Protein AF-A0A3A0EPU1-F1 (afdb_monomer)

Structure (mmCIF, N/CA/C/O backbone):
data_AF-A0A3A0EPU1-F1
#
_entry.id   AF-A0A3A0EPU1-F1
#
loop_
_atom_site.group_PDB
_atom_site.id
_atom_site.type_symbol
_atom_site.label_atom_id
_atom_site.label_alt_id
_atom_site.label_comp_id
_atom_site.label_asym_id
_atom_site.label_entity_id
_atom_site.label_seq_id
_atom_site.pdbx_PDB_ins_code
_atom_site.Cartn_x
_atom_site.Cartn_y
_atom_site.Cartn_z
_atom_site.occupancy
_atom_site.B_iso_or_equiv
_atom_site.auth_seq_id
_atom_site.auth_comp_id
_atom_site.auth_asym_id
_atom_site.auth_atom_id
_atom_site.pdbx_PDB_model_num
ATOM 1 N N . MET A 1 1 ? -8.632 3.066 -5.609 1.00 72.06 1 MET A N 1
ATOM 2 C CA . MET A 1 1 ? -9.255 3.398 -4.311 1.00 72.06 1 MET A CA 1
ATOM 3 C C . MET A 1 1 ? -8.766 4.773 -3.902 1.00 72.06 1 MET A C 1
ATOM 5 O O . MET A 1 1 ? -7.562 4.998 -3.971 1.00 72.06 1 MET A O 1
ATOM 9 N N . SER A 1 2 ? -9.675 5.681 -3.553 1.00 84.38 2 SER A N 1
ATOM 10 C CA . SER A 1 2 ? -9.317 7.021 -3.068 1.00 84.38 2 SER A CA 1
ATOM 11 C C . SER A 1 2 ? -8.938 6.989 -1.585 1.00 84.38 2 SER A C 1
ATOM 13 O O . SER A 1 2 ? -9.331 6.074 -0.860 1.00 84.38 2 SER A O 1
ATOM 15 N N . ASP A 1 3 ? -8.229 8.010 -1.107 1.00 84.19 3 ASP A N 1
ATOM 16 C CA . ASP A 1 3 ? -7.842 8.123 0.307 1.00 84.19 3 ASP A CA 1
ATOM 17 C C . ASP A 1 3 ? -9.059 8.207 1.243 1.00 84.19 3 ASP A C 1
ATOM 19 O O . ASP A 1 3 ? -9.047 7.662 2.346 1.00 84.19 3 ASP A O 1
ATOM 23 N N . ARG A 1 4 ? -10.152 8.829 0.779 1.00 87.00 4 ARG A N 1
ATOM 24 C CA . ARG A 1 4 ? -11.432 8.888 1.502 1.00 87.00 4 ARG A CA 1
ATOM 25 C C . ARG A 1 4 ? -12.063 7.504 1.649 1.00 87.00 4 ARG A C 1
ATOM 27 O O . ARG A 1 4 ? -12.561 7.160 2.718 1.00 87.00 4 ARG A O 1
ATOM 34 N N . GLU A 1 5 ? -12.043 6.710 0.582 1.00 84.56 5 GLU A N 1
ATOM 35 C CA . GLU A 1 5 ? -12.561 5.341 0.597 1.00 84.56 5 GLU A CA 1
ATOM 36 C C . GLU A 1 5 ? -11.692 4.427 1.475 1.00 84.56 5 GLU A C 1
ATOM 38 O O . GLU A 1 5 ? -12.222 3.636 2.252 1.00 84.56 5 GLU A O 1
ATOM 43 N N . LEU A 1 6 ? -10.368 4.587 1.415 1.00 81.62 6 LEU A N 1
ATOM 44 C CA . LEU A 1 6 ? -9.418 3.860 2.252 1.00 81.62 6 LEU A CA 1
ATOM 45 C C . LEU A 1 6 ? -9.625 4.158 3.741 1.00 81.62 6 LEU A C 1
ATOM 47 O O . LEU A 1 6 ? -9.778 3.222 4.523 1.00 81.62 6 LEU A O 1
ATOM 51 N N . ARG A 1 7 ? -9.729 5.437 4.128 1.00 86.88 7 ARG A N 1
ATOM 52 C CA . ARG A 1 7 ? -10.090 5.829 5.501 1.00 86.88 7 ARG A CA 1
ATOM 53 C C . ARG A 1 7 ? -11.407 5.203 5.947 1.00 86.88 7 ARG A C 1
ATOM 55 O O . ARG A 1 7 ? -11.462 4.615 7.022 1.00 86.88 7 ARG A O 1
ATOM 62 N N . ARG A 1 8 ? -12.450 5.274 5.110 1.00 87.06 8 ARG A N 1
ATOM 63 C CA . ARG A 1 8 ? -13.760 4.680 5.418 1.00 87.06 8 ARG A CA 1
ATOM 64 C C . ARG A 1 8 ? -13.655 3.176 5.669 1.00 87.06 8 ARG A C 1
ATOM 66 O O . ARG A 1 8 ? -14.294 2.683 6.588 1.00 87.06 8 ARG A O 1
ATOM 73 N N . ARG A 1 9 ? -12.853 2.454 4.883 1.00 78.38 9 ARG A N 1
ATOM 74 C CA . ARG A 1 9 ? -12.615 1.017 5.094 1.00 78.38 9 ARG A CA 1
ATOM 75 C C . ARG A 1 9 ? -11.821 0.747 6.366 1.00 78.38 9 ARG A C 1
ATOM 77 O O . ARG A 1 9 ? -12.157 -0.185 7.080 1.0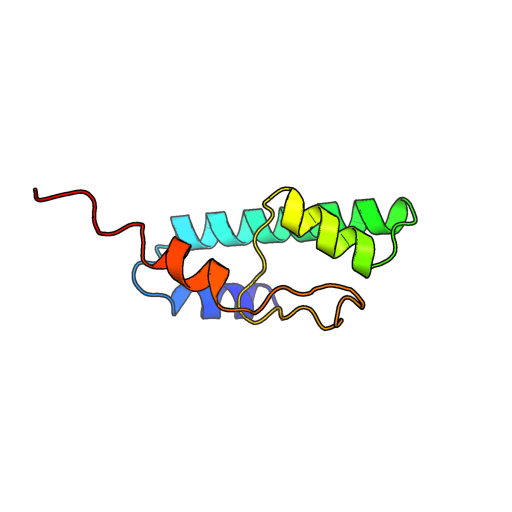0 78.38 9 ARG A O 1
ATOM 84 N N . LEU A 1 10 ? -10.801 1.550 6.672 1.00 78.62 10 LEU A N 1
ATOM 85 C CA . LEU A 1 10 ? -10.040 1.411 7.918 1.00 78.62 10 LEU A CA 1
ATOM 86 C C . LEU A 1 10 ? -10.943 1.613 9.142 1.00 78.62 10 LEU A C 1
ATOM 88 O O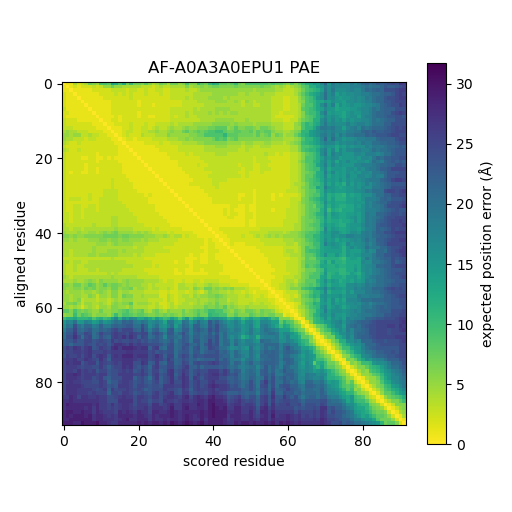 . LEU A 1 10 ? -10.888 0.816 10.068 1.00 78.62 10 LEU A O 1
ATOM 92 N N . ALA A 1 11 ? -11.844 2.594 9.106 1.00 84.00 11 ALA A N 1
ATOM 93 C CA . ALA A 1 11 ? -12.807 2.840 10.179 1.00 84.00 11 ALA A CA 1
ATOM 94 C C . ALA A 1 11 ? -13.802 1.683 10.415 1.00 84.00 11 ALA A C 1
ATOM 96 O O . ALA A 1 11 ? -14.427 1.626 11.467 1.00 84.00 11 ALA A O 1
ATOM 97 N N . GLN A 1 12 ? -13.955 0.752 9.465 1.00 81.00 12 GLN A N 1
ATOM 98 C CA . GLN A 1 12 ? -14.810 -0.431 9.630 1.00 81.00 12 GLN A CA 1
ATOM 99 C C . GLN A 1 12 ? -14.133 -1.557 10.426 1.00 81.00 12 GLN A C 1
ATOM 101 O O . GLN A 1 12 ? -14.809 -2.511 10.809 1.00 81.00 12 GLN A O 1
ATOM 106 N N . TYR A 1 13 ? -12.820 -1.484 10.671 1.00 76.19 13 TYR A N 1
ATOM 107 C CA . TYR A 1 13 ? -12.121 -2.505 11.450 1.00 76.19 13 TYR A CA 1
ATOM 108 C C . TYR A 1 13 ? -12.370 -2.321 12.955 1.00 76.19 13 TYR A C 1
ATOM 110 O O . TYR A 1 13 ? -12.264 -1.200 13.462 1.00 76.19 13 TYR A O 1
ATOM 118 N N . PRO A 1 14 ? -12.633 -3.410 13.702 1.00 77.94 14 PRO A N 1
ATOM 119 C CA . PRO A 1 14 ? -12.793 -3.341 15.150 1.00 77.94 14 PRO A CA 1
ATOM 120 C C . PRO A 1 14 ? -11.564 -2.718 15.827 1.00 77.94 14 PRO A C 1
ATOM 122 O O . PRO A 1 14 ? -10.429 -3.095 15.539 1.00 77.94 14 PRO A O 1
ATOM 125 N N . GLY A 1 15 ? -11.779 -1.767 16.740 1.00 78.81 15 GLY A N 1
ATOM 126 C CA . GLY A 1 15 ? -10.703 -1.159 17.536 1.00 78.81 15 GLY A CA 1
ATOM 127 C C . GLY A 1 15 ? -9.801 -0.167 16.787 1.00 78.81 15 GLY A C 1
ATOM 128 O O . GLY A 1 15 ? -8.728 0.189 17.299 1.00 78.81 15 GLY A O 1
ATOM 129 N N . MET A 1 16 ? -10.211 0.280 15.596 1.00 79.38 16 MET A N 1
ATOM 130 C CA . MET A 1 16 ? -9.566 1.386 14.892 1.00 79.38 16 MET A CA 1
ATOM 131 C C . MET A 1 16 ? -9.948 2.730 15.510 1.00 79.38 16 MET A C 1
ATOM 133 O O . MET A 1 16 ? -11.112 3.115 15.535 1.00 79.38 16 MET A O 1
ATOM 137 N N . THR A 1 17 ? -8.937 3.449 15.990 1.00 89.50 17 THR A N 1
ATOM 138 C CA . THR A 1 17 ? -9.043 4.845 16.426 1.00 89.50 17 THR A CA 1
ATOM 139 C C . THR A 1 17 ? -8.579 5.770 15.303 1.00 89.50 17 THR A C 1
ATOM 141 O O . THR A 1 17 ? -7.847 5.340 14.410 1.00 89.50 17 THR A O 1
ATOM 144 N N . GLU A 1 18 ? -8.933 7.054 15.364 1.00 91.00 18 GLU A N 1
ATOM 145 C CA . GLU A 1 18 ? -8.433 8.062 14.414 1.00 91.00 18 GLU A CA 1
ATOM 146 C C . GLU A 1 18 ? -6.899 8.085 14.339 1.00 91.00 18 GLU A C 1
ATOM 148 O O . GLU A 1 18 ? -6.322 8.160 13.255 1.00 91.00 18 GLU A O 1
ATOM 153 N N . GLU A 1 19 ? -6.211 7.926 15.471 1.00 85.75 19 GLU A N 1
ATOM 154 C CA . GLU A 1 19 ? -4.747 7.838 15.510 1.00 85.75 19 GLU A CA 1
ATOM 155 C C . GLU A 1 19 ? -4.211 6.634 14.727 1.00 85.75 19 GLU A C 1
ATOM 157 O O . GLU A 1 19 ? -3.288 6.780 13.921 1.00 85.75 19 GLU A O 1
ATOM 162 N N . LYS A 1 20 ? -4.816 5.451 14.908 1.00 76.75 20 LYS A N 1
ATOM 163 C CA . LYS A 1 20 ? -4.437 4.230 14.180 1.00 76.75 20 LYS A CA 1
ATOM 164 C C . LYS A 1 20 ? -4.749 4.340 12.689 1.00 76.75 20 LYS A C 1
ATOM 166 O O . LYS A 1 20 ? -3.946 3.905 11.865 1.00 76.75 20 LYS A O 1
ATOM 171 N N . ILE A 1 21 ? -5.874 4.958 12.332 1.00 80.81 21 ILE A N 1
ATOM 172 C CA . ILE A 1 21 ? -6.248 5.226 10.939 1.00 80.81 21 ILE A CA 1
ATOM 173 C C . ILE A 1 21 ? -5.225 6.169 10.301 1.00 80.81 21 ILE A C 1
ATOM 175 O O . ILE A 1 21 ? -4.716 5.879 9.222 1.00 80.81 21 ILE A O 1
ATOM 179 N N . ASN A 1 22 ? -4.867 7.263 10.973 1.00 87.38 22 ASN A N 1
ATOM 180 C CA . ASN A 1 22 ? -3.873 8.216 10.482 1.00 87.38 22 ASN A CA 1
ATOM 181 C C . ASN A 1 22 ? -2.487 7.575 10.339 1.00 87.38 22 ASN A C 1
ATOM 183 O O . ASN A 1 22 ? -1.803 7.809 9.342 1.00 87.38 22 ASN A O 1
ATOM 187 N N . ALA A 1 23 ? -2.084 6.726 11.288 1.00 79.25 23 ALA A N 1
ATOM 188 C CA . ALA A 1 23 ? -0.847 5.958 11.190 1.00 79.25 23 ALA A CA 1
ATOM 189 C C . ALA A 1 23 ? -0.855 5.001 9.985 1.00 79.25 23 ALA A C 1
ATOM 191 O O . ALA A 1 23 ? 0.107 4.980 9.219 1.00 79.25 23 ALA A O 1
ATOM 192 N N . ALA A 1 24 ? -1.953 4.272 9.768 1.00 78.50 24 ALA A N 1
ATOM 193 C CA . ALA A 1 24 ? -2.105 3.388 8.615 1.00 78.50 24 ALA A CA 1
ATOM 194 C C . ALA A 1 24 ? -2.074 4.162 7.286 1.00 78.50 24 ALA A C 1
ATOM 196 O O . ALA A 1 24 ? -1.393 3.747 6.352 1.00 78.50 24 ALA A O 1
ATOM 197 N N . MET A 1 25 ? -2.749 5.313 7.213 1.00 84.81 25 MET A N 1
ATOM 198 C CA . MET A 1 25 ? -2.724 6.190 6.038 1.00 84.81 25 MET A CA 1
ATOM 199 C C . MET A 1 25 ? -1.299 6.640 5.697 1.00 84.81 25 MET A C 1
ATOM 201 O O . MET A 1 25 ? -0.879 6.464 4.556 1.00 84.81 25 MET A O 1
ATOM 205 N N . ARG A 1 26 ? -0.525 7.109 6.689 1.00 85.00 26 ARG A N 1
ATOM 206 C CA . ARG A 1 26 ? 0.889 7.481 6.491 1.00 85.00 26 ARG A CA 1
ATOM 207 C C . ARG A 1 26 ? 1.723 6.313 5.969 1.00 85.00 26 ARG A C 1
ATOM 209 O O . ARG A 1 26 ? 2.449 6.470 4.994 1.00 85.00 26 ARG A O 1
ATOM 216 N N . ALA A 1 27 ? 1.563 5.123 6.547 1.00 80.00 27 ALA A N 1
ATOM 217 C CA . ALA A 1 27 ? 2.277 3.932 6.087 1.00 80.00 27 ALA A CA 1
ATOM 218 C C . ALA A 1 27 ? 1.934 3.565 4.628 1.00 80.00 27 ALA A C 1
ATOM 220 O O . ALA A 1 27 ? 2.787 3.093 3.872 1.00 80.00 27 ALA A O 1
ATOM 221 N N . TYR A 1 28 ? 0.691 3.800 4.197 1.00 83.94 28 TYR A N 1
ATOM 222 C CA . TYR A 1 28 ? 0.283 3.591 2.809 1.00 83.94 28 TYR A CA 1
ATOM 223 C C . TYR A 1 28 ? 0.818 4.664 1.859 1.00 83.94 28 TYR A C 1
ATOM 225 O O . TYR A 1 28 ? 1.173 4.336 0.724 1.00 83.94 28 TYR A O 1
ATOM 233 N N . ASP A 1 29 ? 0.927 5.913 2.305 1.00 86.31 29 ASP A N 1
ATOM 234 C CA . ASP A 1 29 ? 1.580 6.986 1.550 1.00 86.31 29 ASP A CA 1
ATOM 235 C C . ASP A 1 29 ? 3.062 6.690 1.338 1.00 86.31 29 ASP A C 1
ATOM 237 O O . ASP A 1 29 ? 3.555 6.748 0.209 1.00 86.31 29 ASP A O 1
ATOM 241 N N . GLU A 1 30 ? 3.751 6.256 2.390 1.00 86.25 30 GLU A N 1
ATOM 242 C CA . GLU A 1 30 ? 5.144 5.827 2.313 1.00 86.25 30 GLU A CA 1
ATOM 243 C C . GLU A 1 30 ? 5.313 4.642 1.360 1.00 86.25 30 GLU A C 1
ATOM 245 O O . GLU A 1 30 ? 6.182 4.672 0.485 1.00 86.25 30 GLU A O 1
ATOM 250 N N . ARG A 1 31 ? 4.441 3.626 1.440 1.00 88.31 31 ARG A N 1
ATOM 251 C CA . ARG A 1 31 ? 4.464 2.503 0.492 1.00 88.31 31 ARG A CA 1
ATOM 252 C C . ARG A 1 31 ? 4.302 2.983 -0.951 1.00 88.31 31 ARG A C 1
ATOM 254 O O . ARG A 1 31 ? 5.018 2.501 -1.831 1.00 88.31 31 ARG A O 1
ATOM 261 N N . ARG A 1 32 ? 3.369 3.909 -1.212 1.00 88.69 32 ARG A N 1
ATOM 262 C CA . ARG A 1 32 ? 3.152 4.497 -2.546 1.00 88.69 32 ARG A CA 1
ATOM 263 C C . ARG A 1 32 ? 4.404 5.224 -3.034 1.00 88.69 32 ARG A C 1
ATOM 265 O O . ARG A 1 32 ? 4.839 4.970 -4.156 1.00 88.69 32 ARG A O 1
ATOM 272 N N . ALA A 1 33 ? 5.010 6.057 -2.191 1.00 91.88 33 ALA A N 1
ATOM 273 C CA . ALA A 1 33 ? 6.225 6.795 -2.521 1.00 91.88 33 ALA A CA 1
ATOM 274 C C . ALA A 1 33 ? 7.398 5.853 -2.842 1.00 91.88 33 ALA A C 1
ATOM 276 O O . ALA A 1 33 ? 8.037 5.988 -3.887 1.00 91.88 33 ALA A O 1
ATOM 277 N N . GLN A 1 34 ? 7.629 4.840 -2.001 1.00 92.62 34 GLN A N 1
ATOM 278 C CA . GLN A 1 34 ? 8.682 3.846 -2.221 1.00 92.62 34 GLN A CA 1
ATOM 279 C C . GLN A 1 34 ? 8.440 3.031 -3.490 1.00 92.62 34 GLN A C 1
ATOM 281 O O . GLN A 1 34 ? 9.368 2.792 -4.262 1.00 92.62 34 GLN A O 1
ATOM 286 N N . LYS A 1 35 ? 7.186 2.649 -3.764 1.00 88.94 35 LYS A N 1
ATOM 287 C CA . LYS A 1 35 ? 6.833 1.974 -5.014 1.00 88.94 35 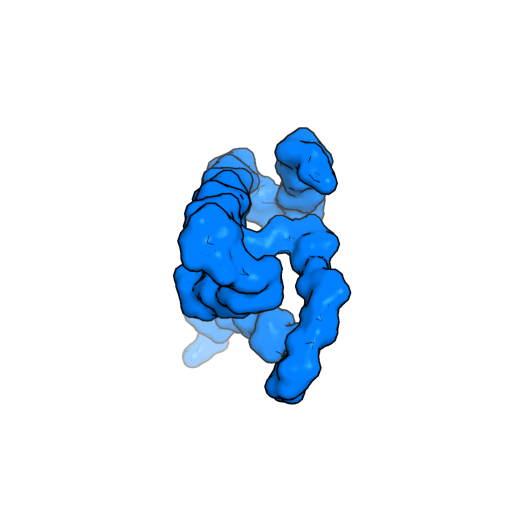LYS A CA 1
ATOM 288 C C . LYS A 1 35 ? 7.203 2.824 -6.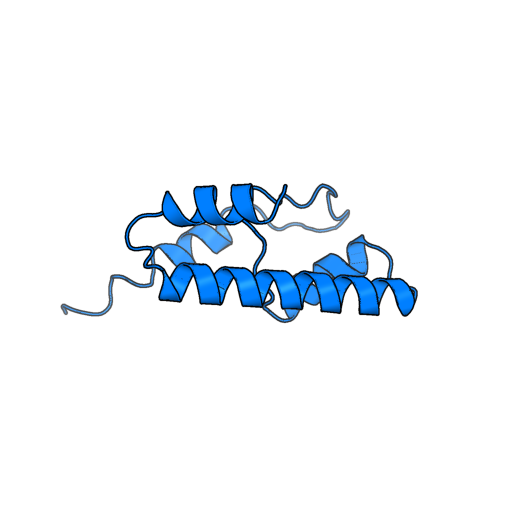227 1.00 88.94 35 LYS A C 1
ATOM 290 O O . LYS A 1 35 ? 7.853 2.314 -7.136 1.00 88.94 35 LYS A O 1
ATOM 295 N N . THR A 1 36 ? 6.830 4.102 -6.231 1.00 92.88 36 THR A N 1
ATOM 296 C CA . THR A 1 36 ? 7.165 5.036 -7.315 1.00 92.88 36 THR A CA 1
ATOM 297 C C . THR A 1 36 ? 8.675 5.158 -7.499 1.00 92.88 36 THR A C 1
ATOM 299 O O . THR A 1 36 ? 9.156 5.042 -8.625 1.00 92.88 36 THR A O 1
ATOM 302 N N . ALA A 1 37 ? 9.436 5.294 -6.411 1.00 95.00 37 ALA A N 1
ATOM 303 C CA . ALA A 1 37 ? 10.894 5.367 -6.470 1.00 95.00 37 ALA A CA 1
ATOM 304 C C . ALA A 1 37 ? 11.522 4.090 -7.059 1.00 95.00 37 ALA A C 1
ATOM 306 O O . ALA A 1 37 ? 12.434 4.165 -7.880 1.00 95.00 37 ALA A O 1
ATOM 307 N N . LEU A 1 38 ? 11.027 2.904 -6.689 1.00 93.00 38 LEU A N 1
ATOM 308 C CA . LEU A 1 38 ? 11.504 1.634 -7.248 1.00 93.00 38 LEU A CA 1
ATOM 309 C C . LEU A 1 38 ? 11.199 1.525 -8.746 1.00 93.00 38 LEU A C 1
ATOM 311 O O . LEU A 1 38 ? 12.066 1.111 -9.514 1.00 93.00 38 LEU A O 1
ATOM 315 N N . LEU A 1 39 ? 9.997 1.924 -9.167 1.00 91.06 39 LEU A N 1
ATOM 316 C CA . LEU A 1 39 ? 9.618 1.942 -10.581 1.00 91.06 39 LEU A CA 1
ATOM 317 C C . LEU A 1 39 ? 10.506 2.903 -11.388 1.00 91.06 39 LEU A C 1
ATOM 319 O O . LEU A 1 39 ? 10.986 2.531 -12.454 1.00 91.06 39 LEU A O 1
ATOM 323 N N . GLN A 1 40 ? 10.801 4.093 -10.854 1.00 94.25 40 GLN A N 1
ATOM 324 C CA . GLN A 1 40 ? 11.731 5.053 -11.468 1.00 94.25 40 GLN A CA 1
ATOM 325 C C . GLN A 1 40 ? 13.167 4.514 -11.561 1.00 94.25 40 GLN A C 1
ATOM 327 O O . GLN A 1 40 ? 13.879 4.822 -12.509 1.00 94.25 40 GLN A O 1
ATOM 332 N N . ARG A 1 41 ? 13.581 3.652 -10.623 1.00 94.31 41 ARG A N 1
ATOM 333 C CA . ARG A 1 41 ? 14.864 2.922 -10.662 1.00 94.31 41 ARG A CA 1
ATOM 334 C C . ARG A 1 41 ? 14.869 1.738 -11.642 1.00 94.31 41 ARG A C 1
ATOM 336 O O . ARG A 1 41 ? 15.812 0.952 -11.640 1.00 94.31 41 ARG A O 1
ATOM 343 N N . GLY A 1 42 ? 13.815 1.563 -12.441 1.00 92.50 42 GLY A N 1
ATOM 344 C CA . GLY A 1 42 ? 13.707 0.495 -13.436 1.00 92.50 42 GLY A CA 1
ATOM 345 C C . GLY A 1 42 ? 13.260 -0.856 -12.874 1.00 92.50 42 GLY A C 1
ATOM 346 O O . GLY A 1 42 ? 13.368 -1.876 -13.558 1.00 92.50 42 GLY A O 1
ATOM 347 N N . PHE A 1 43 ? 12.752 -0.915 -11.637 1.00 89.62 43 PHE A N 1
ATOM 348 C CA . PHE A 1 43 ? 12.160 -2.154 -11.136 1.00 89.62 43 PHE A CA 1
ATOM 349 C C . PHE A 1 43 ? 10.871 -2.446 -11.900 1.00 89.62 43 PHE A C 1
ATOM 351 O O . PHE A 1 43 ? 10.028 -1.573 -12.095 1.00 89.62 43 PHE A O 1
ATOM 358 N N . SER A 1 44 ? 10.656 -3.714 -12.250 1.00 88.56 44 SER A N 1
ATOM 359 C CA . SER A 1 44 ? 9.329 -4.151 -12.677 1.00 88.56 44 SER A CA 1
ATOM 360 C C . SER A 1 44 ? 8.338 -4.041 -11.516 1.00 88.56 44 SER A C 1
ATOM 362 O O . SER A 1 44 ? 8.709 -4.225 -10.352 1.00 88.56 44 SER A O 1
ATOM 364 N N . ASN A 1 45 ? 7.056 -3.823 -11.822 1.00 84.56 45 ASN A N 1
ATOM 365 C CA . ASN A 1 45 ? 5.998 -3.744 -10.808 1.00 84.56 45 ASN A CA 1
ATOM 366 C C . ASN A 1 45 ? 6.016 -4.954 -9.851 1.00 84.56 45 ASN A C 1
ATOM 368 O O . ASN A 1 45 ? 5.901 -4.792 -8.641 1.00 84.56 45 ASN A O 1
ATOM 372 N N . ARG A 1 46 ? 6.273 -6.160 -10.378 1.00 84.19 46 ARG A N 1
ATOM 373 C CA . ARG A 1 46 ? 6.431 -7.393 -9.590 1.00 84.19 46 ARG A CA 1
ATOM 374 C C . ARG A 1 46 ? 7.603 -7.317 -8.604 1.00 84.19 46 ARG A C 1
ATOM 376 O O . ARG A 1 46 ? 7.457 -7.703 -7.447 1.00 84.19 46 ARG A O 1
ATOM 383 N N . ARG A 1 47 ? 8.775 -6.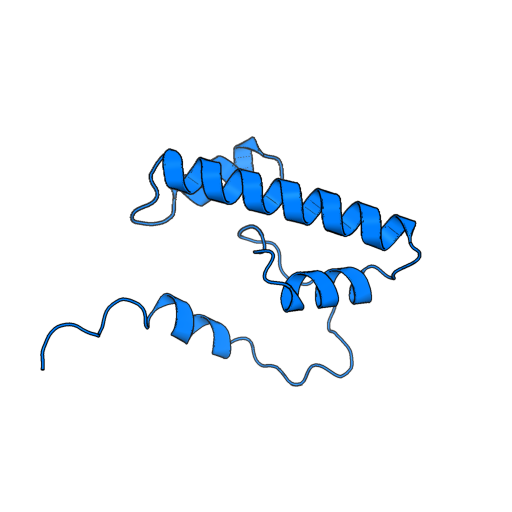849 -9.048 1.00 86.06 47 ARG A N 1
ATOM 384 C CA . ARG A 1 47 ? 9.959 -6.721 -8.180 1.00 86.06 47 ARG A CA 1
ATOM 385 C C . ARG A 1 47 ? 9.760 -5.640 -7.121 1.00 86.06 47 ARG A C 1
ATOM 387 O O . ARG A 1 47 ? 10.136 -5.870 -5.977 1.00 86.06 47 ARG A O 1
ATOM 394 N N . ALA A 1 48 ? 9.142 -4.517 -7.483 1.00 89.75 48 ALA A N 1
ATOM 395 C CA . ALA A 1 48 ? 8.820 -3.450 -6.541 1.00 89.75 48 ALA A CA 1
ATOM 396 C C . ALA A 1 48 ? 7.862 -3.942 -5.444 1.00 89.75 48 ALA A C 1
ATOM 398 O O . ALA A 1 48 ? 8.147 -3.784 -4.264 1.00 89.75 48 ALA A O 1
ATOM 399 N N . GLU A 1 49 ? 6.777 -4.626 -5.817 1.00 86.44 49 GLU A N 1
ATOM 400 C CA . GLU A 1 49 ? 5.824 -5.205 -4.860 1.00 86.44 49 GLU A CA 1
ATOM 401 C C . GLU A 1 49 ? 6.477 -6.238 -3.931 1.00 86.44 49 GLU A C 1
ATOM 403 O O . GLU A 1 49 ? 6.291 -6.164 -2.718 1.00 86.44 49 GLU A O 1
ATOM 408 N N . LYS A 1 50 ? 7.305 -7.148 -4.467 1.00 85.38 50 LYS A N 1
ATOM 409 C CA . LYS A 1 50 ? 8.050 -8.126 -3.655 1.00 85.38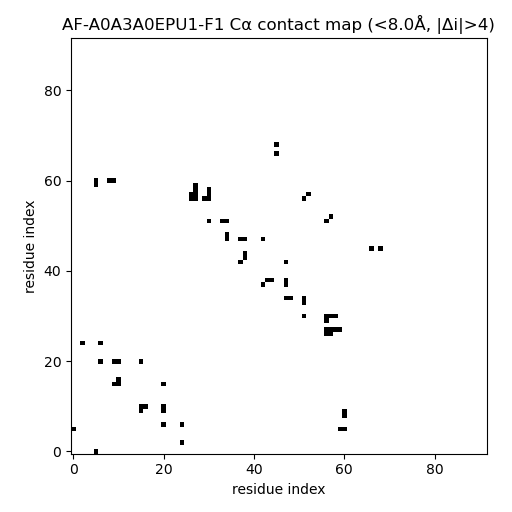 50 LYS A CA 1
ATOM 410 C C . LYS A 1 50 ? 9.009 -7.448 -2.678 1.00 85.38 50 LYS A C 1
ATOM 412 O O . LYS A 1 50 ? 9.164 -7.915 -1.553 1.00 85.38 50 LYS A O 1
ATOM 417 N N . TRP A 1 51 ? 9.679 -6.381 -3.113 1.00 88.56 51 TRP A N 1
ATOM 418 C CA . TRP A 1 51 ? 10.595 -5.634 -2.258 1.00 88.56 51 TRP A CA 1
ATOM 419 C C . TRP A 1 51 ? 9.844 -4.960 -1.110 1.00 88.56 51 TRP A C 1
ATOM 421 O O . TRP A 1 51 ? 10.238 -5.145 0.033 1.00 88.56 51 TRP A O 1
ATOM 431 N N . LEU A 1 52 ? 8.734 -4.271 -1.402 1.00 88.56 52 LEU A N 1
ATOM 432 C CA . LEU A 1 52 ? 7.910 -3.586 -0.398 1.00 88.56 52 LEU A CA 1
ATOM 433 C C . LEU A 1 52 ? 7.324 -4.554 0.634 1.00 88.56 52 LEU A C 1
ATOM 435 O O . LEU A 1 52 ? 7.275 -4.241 1.819 1.00 88.56 52 LEU A O 1
ATOM 439 N N . ASP A 1 53 ? 6.901 -5.739 0.189 1.00 85.69 53 ASP A N 1
ATOM 440 C CA . ASP A 1 53 ? 6.421 -6.789 1.089 1.00 85.69 53 ASP A CA 1
ATOM 441 C C . ASP A 1 53 ? 7.553 -7.316 1.985 1.00 85.69 53 ASP A C 1
ATOM 443 O O . ASP A 1 53 ? 7.341 -7.546 3.173 1.00 85.69 53 ASP A O 1
ATOM 447 N N . LYS A 1 54 ? 8.770 -7.469 1.440 1.00 84.50 54 LYS A N 1
ATOM 448 C CA . LYS A 1 54 ? 9.945 -7.920 2.202 1.00 84.50 54 LYS A CA 1
ATOM 449 C C . LYS A 1 54 ? 10.414 -6.883 3.226 1.00 84.50 54 LYS A C 1
ATOM 451 O O . LYS A 1 54 ? 10.925 -7.268 4.271 1.00 84.50 54 LYS A O 1
ATOM 456 N N . THR A 1 55 ? 10.269 -5.594 2.933 1.00 82.50 55 THR A N 1
ATOM 457 C CA . THR A 1 55 ? 10.706 -4.500 3.814 1.00 82.50 55 THR A CA 1
ATOM 458 C C . THR A 1 55 ? 9.644 -4.053 4.817 1.00 82.50 55 THR A C 1
ATOM 460 O O . THR A 1 55 ? 9.914 -3.169 5.621 1.00 82.50 55 THR A O 1
ATOM 463 N N . GLY A 1 56 ? 8.470 -4.694 4.829 1.00 78.75 56 GLY A N 1
ATOM 464 C CA . GLY A 1 56 ? 7.458 -4.490 5.867 1.00 78.75 56 GLY A CA 1
ATOM 465 C C . GLY A 1 56 ? 6.482 -3.344 5.601 1.00 78.75 56 GLY A C 1
ATOM 466 O O . GLY A 1 56 ? 5.738 -2.966 6.502 1.00 78.75 56 GLY A O 1
ATOM 467 N N . PHE A 1 57 ? 6.422 -2.810 4.377 1.00 78.62 57 PHE A N 1
ATOM 468 C CA . PHE A 1 57 ? 5.402 -1.820 4.033 1.00 78.62 57 PHE A CA 1
ATOM 469 C C . PHE A 1 57 ? 4.025 -2.498 3.963 1.00 78.62 57 PHE A C 1
ATOM 471 O O . PHE A 1 57 ? 3.848 -3.418 3.162 1.00 78.62 57 PHE A O 1
ATOM 478 N N . PRO A 1 58 ? 3.012 -2.070 4.730 1.00 7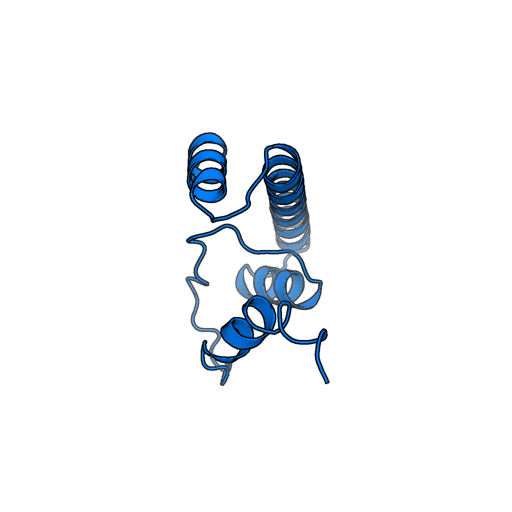7.75 58 PRO A N 1
ATOM 479 C CA . PRO A 1 58 ? 1.718 -2.745 4.747 1.00 77.75 58 PRO A CA 1
ATOM 480 C C . PRO A 1 58 ? 0.928 -2.473 3.461 1.00 77.75 58 PRO A C 1
ATOM 482 O O . PRO A 1 58 ? 1.003 -1.392 2.875 1.00 77.75 58 PRO A O 1
ATOM 485 N N . ARG A 1 59 ? 0.123 -3.444 3.017 1.00 81.75 59 ARG A N 1
ATOM 486 C CA . ARG A 1 59 ? -0.814 -3.239 1.903 1.00 81.75 59 ARG A CA 1
ATOM 487 C C . ARG A 1 59 ? -2.127 -2.627 2.395 1.00 81.75 59 ARG A C 1
ATOM 489 O O . ARG A 1 59 ? -2.609 -3.032 3.455 1.00 81.75 59 ARG A O 1
ATOM 496 N N . PRO A 1 60 ? -2.736 -1.707 1.628 1.00 76.94 60 PRO A N 1
ATOM 497 C CA . PRO A 1 60 ? -4.076 -1.236 1.933 1.00 76.94 60 PRO A CA 1
ATOM 498 C C . PRO A 1 60 ? -5.110 -2.369 1.854 1.00 76.94 60 PRO A C 1
ATOM 500 O O . PRO A 1 60 ? -4.972 -3.282 1.032 1.00 76.94 60 PRO A O 1
ATOM 503 N N . PRO A 1 61 ? -6.177 -2.325 2.665 1.00 69.31 61 PRO A N 1
ATOM 504 C CA . PRO A 1 61 ? -7.257 -3.297 2.598 1.00 69.31 61 PRO A CA 1
ATOM 505 C C . PRO A 1 61 ? -7.862 -3.362 1.190 1.00 69.31 61 PRO A C 1
ATOM 507 O O . PRO A 1 61 ? -8.140 -2.347 0.552 1.00 69.31 61 PRO A O 1
ATOM 510 N N . GLY A 1 62 ? -8.049 -4.583 0.687 1.00 67.75 62 GLY A N 1
ATOM 511 C CA . GLY A 1 62 ? -8.534 -4.834 -0.673 1.00 67.75 62 GLY A CA 1
ATOM 512 C C . GLY A 1 62 ? -7.465 -4.765 -1.771 1.00 67.75 62 GLY A C 1
ATOM 513 O O . GLY A 1 62 ? -7.771 -5.098 -2.913 1.00 67.75 62 GLY A O 1
ATOM 514 N N . TRP A 1 63 ? -6.213 -4.408 -1.461 1.00 66.62 63 TRP A N 1
ATOM 515 C CA . TRP A 1 63 ? -5.109 -4.523 -2.417 1.00 66.62 63 TRP A CA 1
ATOM 516 C C . TRP A 1 63 ? -4.616 -5.972 -2.452 1.00 66.62 63 TRP A C 1
ATOM 518 O O . TRP A 1 63 ? -3.755 -6.379 -1.672 1.00 66.62 63 TRP A O 1
ATOM 528 N N . GLN A 1 64 ? -5.178 -6.770 -3.360 1.00 56.44 64 GLN A N 1
ATOM 529 C CA . GLN A 1 64 ? -4.625 -8.084 -3.688 1.00 56.44 64 GL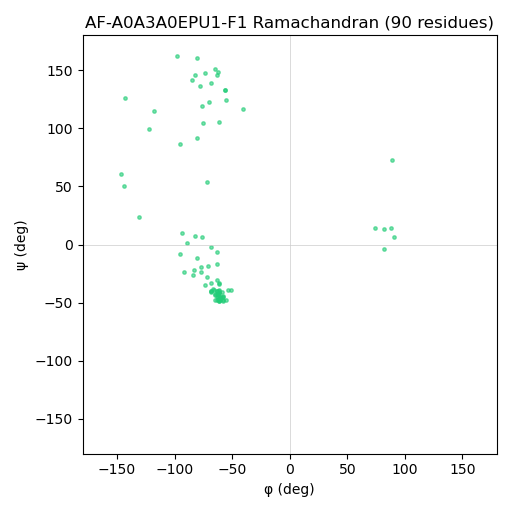N A CA 1
ATOM 530 C C . GLN A 1 64 ? -3.477 -7.924 -4.691 1.00 56.44 64 GLN A C 1
ATOM 532 O O . GLN A 1 64 ? -3.515 -7.055 -5.561 1.00 56.44 64 GLN A O 1
ATOM 537 N N . SER A 1 65 ? -2.448 -8.772 -4.594 1.00 50.66 65 SER A N 1
ATOM 538 C CA . SER A 1 65 ? -1.438 -8.878 -5.646 1.00 50.66 65 SER A CA 1
ATOM 539 C C . SER A 1 65 ? -2.130 -9.332 -6.931 1.00 50.66 65 SER A C 1
ATOM 541 O O . SER A 1 65 ? -2.487 -10.500 -7.059 1.00 50.66 65 SER A O 1
ATOM 543 N N . VAL A 1 66 ? -2.317 -8.425 -7.888 1.00 40.28 66 VAL A N 1
ATOM 544 C CA . VAL A 1 66 ? -2.938 -8.746 -9.190 1.00 40.28 66 VAL A CA 1
ATOM 545 C C . VAL A 1 66 ? -2.033 -9.651 -10.045 1.00 40.28 66 VAL A C 1
ATOM 547 O O . VAL A 1 66 ? -2.418 -10.105 -11.111 1.00 40.28 66 VAL A O 1
ATOM 550 N N . PHE A 1 67 ? -0.837 -9.991 -9.565 1.00 38.00 67 PHE A N 1
ATOM 551 C CA . PHE A 1 67 ? 0.054 -10.919 -10.238 1.00 38.00 67 PHE A CA 1
ATOM 552 C C . PHE A 1 67 ? 0.289 -12.131 -9.347 1.00 38.00 67 PHE A C 1
ATOM 554 O O . PHE A 1 67 ? 0.908 -12.026 -8.286 1.00 38.00 67 PHE A O 1
ATOM 561 N N . PHE A 1 68 ? -0.180 -13.290 -9.819 1.00 36.47 68 PHE A N 1
ATOM 562 C CA . PHE A 1 68 ? 0.522 -14.546 -9.590 1.00 36.47 68 PHE A CA 1
ATOM 563 C C . PHE A 1 68 ? 2.011 -14.250 -9.766 1.00 36.47 68 PHE A C 1
ATOM 565 O O . PHE A 1 68 ? 2.446 -13.809 -10.827 1.00 36.47 68 PHE A O 1
ATOM 572 N N . TYR A 1 69 ? 2.795 -14.406 -8.709 1.00 41.94 69 TYR A N 1
ATOM 573 C CA . TYR A 1 69 ? 4.233 -14.499 -8.862 1.00 41.94 69 TYR A CA 1
ATOM 574 C C . TYR A 1 69 ? 4.464 -15.912 -9.415 1.00 41.94 69 TYR A C 1
ATOM 576 O O . TYR A 1 69 ? 4.313 -16.846 -8.627 1.00 41.94 69 TYR A O 1
ATOM 584 N N . PRO A 1 70 ? 4.777 -16.120 -10.711 1.00 31.91 70 PRO A N 1
ATOM 585 C CA . PRO A 1 70 ? 5.242 -17.434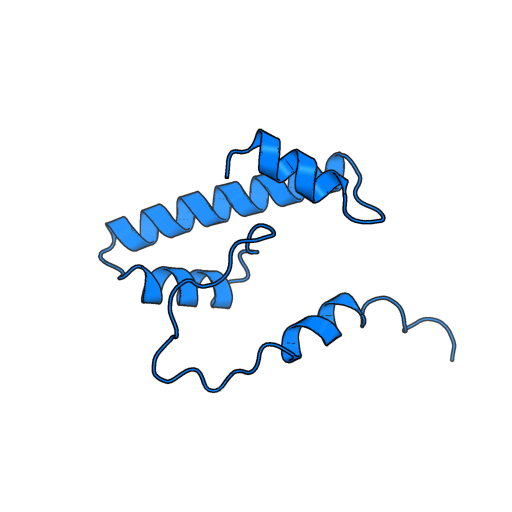 -11.150 1.00 31.91 70 PRO A CA 1
ATOM 586 C C . PRO A 1 70 ? 6.453 -17.779 -10.271 1.00 31.91 70 PRO A C 1
ATOM 588 O O . PRO A 1 70 ? 7.321 -16.924 -10.105 1.00 31.91 70 PRO A O 1
ATOM 591 N N . ASP A 1 71 ? 6.417 -18.929 -9.596 1.00 35.78 71 ASP A N 1
ATOM 592 C CA . ASP A 1 71 ? 7.341 -19.398 -8.534 1.00 35.78 71 ASP A CA 1
ATOM 593 C C . ASP A 1 71 ? 6.991 -19.054 -7.068 1.00 35.78 71 ASP A C 1
ATOM 595 O O . ASP A 1 71 ? 7.778 -19.334 -6.164 1.00 35.78 71 ASP A O 1
ATOM 599 N N . SER A 1 72 ? 5.826 -18.473 -6.760 1.00 37.34 72 SER A N 1
ATOM 600 C CA . SER A 1 72 ? 5.411 -18.258 -5.361 1.00 37.34 72 SER A CA 1
ATOM 601 C C . SER A 1 72 ? 4.512 -19.386 -4.852 1.00 37.34 72 SER A C 1
ATOM 603 O O . SER A 1 72 ? 3.288 -19.291 -4.865 1.00 37.34 72 SER A O 1
ATOM 605 N N . LEU A 1 73 ? 5.143 -20.445 -4.341 1.00 39.84 73 LEU A N 1
ATOM 606 C CA . LEU A 1 73 ? 4.528 -21.481 -3.498 1.00 39.84 73 LEU A CA 1
ATOM 607 C C . LEU A 1 73 ? 4.207 -20.939 -2.088 1.00 39.84 73 LEU A C 1
ATOM 609 O O . LEU A 1 73 ? 4.664 -21.483 -1.086 1.00 39.84 73 LEU A O 1
ATOM 613 N N . MET A 1 74 ? 3.469 -19.834 -1.964 1.00 41.19 74 MET A N 1
ATOM 614 C CA . MET A 1 74 ? 3.026 -19.359 -0.646 1.00 41.19 74 MET A CA 1
ATOM 615 C C . MET A 1 74 ? 1.502 -19.255 -0.591 1.00 41.19 74 MET A C 1
ATOM 617 O O . MET A 1 74 ? 0.926 -18.272 -1.061 1.00 41.19 74 MET A O 1
ATOM 621 N N . PRO A 1 75 ? 0.831 -20.262 0.002 1.00 36.50 75 PRO A N 1
ATOM 622 C CA . PRO A 1 75 ? -0.595 -20.197 0.262 1.00 36.50 75 PRO A CA 1
ATOM 623 C C . PRO A 1 75 ? -0.907 -19.056 1.241 1.00 36.50 75 PRO A C 1
ATOM 625 O O . PRO A 1 75 ? -0.147 -18.772 2.170 1.00 36.50 75 PRO A O 1
ATOM 628 N N . ARG A 1 76 ? -2.065 -18.418 1.045 1.00 44.25 76 ARG A N 1
ATOM 629 C CA . ARG A 1 76 ? -2.535 -17.201 1.737 1.00 44.25 76 ARG A CA 1
ATOM 630 C C . ARG A 1 76 ? -2.748 -17.339 3.260 1.00 44.25 76 ARG A C 1
ATOM 632 O O . ARG A 1 76 ? -3.005 -16.341 3.922 1.00 44.25 76 ARG A O 1
ATOM 639 N N . TRP A 1 77 ? -2.630 -18.535 3.835 1.00 42.22 77 TRP A N 1
ATOM 640 C CA . TRP A 1 77 ? -2.969 -18.819 5.238 1.00 42.22 77 TRP A CA 1
ATOM 641 C C . TRP A 1 77 ? -1.948 -18.357 6.294 1.00 42.22 77 TRP A C 1
ATOM 643 O O . TRP A 1 77 ? -2.314 -18.176 7.452 1.00 42.22 77 TRP A O 1
ATOM 653 N N . ARG A 1 78 ? -0.682 -18.104 5.928 1.00 38.66 78 ARG A N 1
ATOM 654 C CA . ARG A 1 78 ? 0.387 -17.815 6.910 1.00 38.66 78 ARG A CA 1
ATOM 655 C C . ARG A 1 78 ? 0.280 -16.448 7.601 1.00 38.66 78 ARG A C 1
ATOM 657 O O . ARG A 1 78 ? 0.864 -16.271 8.663 1.00 38.66 78 ARG A O 1
ATOM 664 N N . TYR A 1 79 ? -0.480 -15.504 7.045 1.00 42.91 79 TYR A N 1
ATOM 665 C CA . TYR A 1 79 ? -0.661 -14.167 7.631 1.00 42.91 79 TYR A CA 1
ATOM 666 C C . TYR A 1 79 ? -1.924 -14.031 8.495 1.00 42.91 79 TYR A C 1
ATOM 668 O O . TYR A 1 79 ? -2.065 -13.033 9.195 1.00 42.91 79 TYR A O 1
ATOM 676 N N . LEU A 1 80 ? -2.811 -15.037 8.508 1.00 40.47 80 LEU A N 1
ATOM 677 C CA . LEU A 1 80 ? -3.958 -15.063 9.428 1.00 40.47 80 LEU A CA 1
ATOM 678 C C . LEU A 1 80 ? -3.523 -15.344 10.878 1.00 40.47 80 LEU A C 1
ATOM 680 O O . LEU A 1 80 ? -4.143 -14.839 11.808 1.00 40.47 80 LEU A O 1
ATOM 684 N N . LEU A 1 81 ? -2.411 -16.059 11.084 1.00 39.78 81 LEU A N 1
ATOM 685 C CA . LEU A 1 81 ? -1.893 -16.370 12.423 1.00 39.78 81 LEU A CA 1
ATOM 686 C C . LEU A 1 81 ? -1.177 -15.193 13.107 1.00 39.78 81 LEU A C 1
ATOM 688 O O . LEU A 1 81 ? -1.159 -15.139 14.330 1.00 39.78 81 LEU A O 1
ATOM 692 N N . LEU A 1 82 ? -0.647 -14.216 12.363 1.00 40.88 82 LEU A N 1
ATOM 693 C CA . LEU A 1 82 ? 0.013 -13.045 12.967 1.00 40.88 82 LEU A CA 1
ATOM 694 C C . LEU A 1 82 ? -0.973 -11.945 13.393 1.00 40.88 82 LEU A C 1
ATOM 696 O O . LEU A 1 82 ? -0.652 -11.159 14.276 1.00 40.88 82 LEU A O 1
ATOM 700 N N . ALA A 1 83 ? -2.183 -11.915 12.822 1.00 40.28 83 ALA A N 1
ATOM 701 C CA . ALA A 1 83 ? -3.259 -11.037 13.291 1.00 40.28 83 ALA A CA 1
ATOM 702 C C . ALA A 1 83 ? -4.053 -11.646 14.466 1.00 40.28 83 ALA A C 1
ATOM 704 O O . ALA A 1 83 ? -4.596 -10.904 15.277 1.00 40.28 83 ALA A O 1
ATOM 705 N N . ALA A 1 84 ? -4.097 -12.981 14.583 1.00 38.78 84 ALA A N 1
ATOM 706 C CA . ALA A 1 84 ? -4.755 -13.683 15.691 1.00 38.78 84 ALA A CA 1
ATOM 707 C C . ALA A 1 84 ? -3.815 -13.995 16.878 1.00 38.78 84 ALA A C 1
ATOM 709 O O . ALA A 1 84 ? -4.276 -14.136 18.006 1.00 38.78 84 ALA A O 1
ATOM 710 N N . GLY A 1 85 ? -2.498 -14.069 16.655 1.00 35.31 85 GLY A N 1
ATOM 711 C CA . GLY A 1 85 ? -1.497 -14.410 17.677 1.00 35.31 85 GLY A CA 1
ATOM 712 C C . GLY A 1 85 ? -1.046 -13.258 18.582 1.00 35.31 85 GLY A C 1
ATOM 713 O O . GLY A 1 85 ? -0.104 -13.427 19.346 1.00 35.31 85 GLY A O 1
ATOM 714 N N . GLY A 1 86 ? -1.685 -12.088 18.498 1.00 37.91 86 GLY A N 1
ATOM 715 C CA . GLY A 1 86 ? -1.429 -10.944 19.383 1.00 37.91 86 GLY A CA 1
ATOM 716 C C . GLY A 1 86 ? -2.354 -10.867 20.602 1.00 37.91 86 GLY A C 1
ATOM 717 O O . GLY A 1 86 ? -2.372 -9.833 21.263 1.00 37.91 86 GLY A O 1
ATOM 718 N N . LEU A 1 87 ? -3.155 -11.907 20.875 1.00 41.56 87 LEU A N 1
ATOM 719 C CA . LEU A 1 87 ? -4.144 -11.910 21.963 1.00 41.56 87 LEU A CA 1
ATOM 720 C C . LEU A 1 87 ? -4.086 -13.155 22.867 1.00 41.56 87 LEU A C 1
ATOM 722 O O . LEU A 1 87 ? -5.085 -13.505 23.488 1.00 41.56 87 LEU A O 1
ATOM 726 N N . LEU A 1 88 ? -2.944 -13.844 22.946 1.00 37.12 88 LEU A N 1
ATOM 727 C CA . LEU A 1 88 ? -2.816 -15.029 23.803 1.00 37.12 88 LEU A CA 1
ATOM 728 C C . LEU A 1 88 ? -1.407 -15.169 24.391 1.00 37.12 88 LEU A C 1
ATOM 730 O O . LEU A 1 88 ? -0.690 -16.130 24.140 1.00 37.12 88 LEU A O 1
ATOM 734 N N . LEU A 1 89 ? -1.002 -14.161 25.163 1.00 37.38 89 LEU A N 1
ATOM 735 C CA . LEU A 1 89 ? 0.147 -14.245 26.071 1.00 37.38 89 LEU A CA 1
ATOM 736 C C . LEU A 1 89 ? -0.130 -13.441 27.351 1.00 37.38 89 LEU A C 1
ATOM 738 O O . LEU A 1 89 ? 0.650 -12.596 27.770 1.00 37.38 89 LEU A O 1
ATOM 742 N N . VAL A 1 90 ? -1.295 -13.697 27.949 1.00 40.50 90 VAL A N 1
ATOM 743 C CA . VAL A 1 90 ? -1.585 -13.457 29.368 1.00 40.50 90 VAL A CA 1
ATOM 744 C C . VAL A 1 90 ? -2.480 -14.621 29.803 1.00 40.50 90 VAL A C 1
ATOM 746 O O . VAL A 1 90 ? -3.502 -14.851 29.162 1.00 40.50 90 VAL A O 1
ATOM 749 N N . LEU A 1 91 ? -2.087 -15.320 30.875 1.00 36.28 91 LEU A N 1
ATOM 750 C CA . LEU A 1 91 ? -2.686 -16.529 31.476 1.00 36.28 91 LEU A CA 1
ATOM 751 C C . LEU A 1 91 ? -2.195 -17.878 30.921 1.00 36.28 91 LEU A C 1
ATOM 753 O O . LEU A 1 91 ? -2.934 -18.589 30.244 1.00 36.28 91 LEU A O 1
ATOM 757 N N . LEU A 1 92 ? -0.961 -18.249 31.274 1.00 36.72 92 LEU A N 1
ATOM 758 C CA . LEU A 1 92 ? -0.663 -19.314 32.254 1.00 36.72 92 LEU A CA 1
ATOM 759 C C . LEU A 1 92 ? 0.850 -19.423 32.476 1.00 36.72 92 LEU A C 1
ATOM 761 O O . LEU A 1 92 ? 1.587 -19.484 31.469 1.00 36.72 92 LEU A O 1
#

Radius of gyration: 15.53 Å; Cα contacts (8 Å, |Δi|>4): 39; chains: 1; bounding box: 30×30×46 Å

Mean predicted aligned error: 11.34 Å

Solvent-accessible surface area (backbone atoms only — not comparable to full-atom values): 5865 Å² total; per-residue (Å²): 134,52,71,70,56,50,50,56,55,46,62,70,42,89,92,53,45,73,68,56,46,52,52,52,51,50,45,41,51,51,39,52,52,53,42,51,53,34,43,74,72,67,38,51,72,69,55,30,51,53,48,39,57,72,73,65,46,63,75,61,90,88,66,67,77,90,58,82,55,88,89,63,92,66,74,83,66,73,63,59,54,68,74,60,63,80,76,75,90,78,91,133

Secondary structure (DSSP, 8-state):
--HHHHHHHHTTSTT--HHHHHHHHHHHHHHHHHHHHHHHTT--HHHHHHHHHHTTPPPPTT---SS--TT----GGGGHHHHHTTS--S--

Foldseek 3Di:
DDLVVLLVVQVPDPPDDPVNSVVLSVLVVVLVVQLVVCVVVVDDNVRSVVVCVVVPRDDGPPDDPPDDPVVDPDDPPPVVCVVVVPPPDDDD

Sequence (92 aa):
MSDRELRRRLAQYPGMTEEKINAAMRAYDERRAQKTALLQRGFSNRRAEKWLDKTGFPRPPGWQSVFFYPDSLMPRWRYLLLAAGGLLLVLL

Nearest PDB structures (foldseek):
  1x59-assembly1_A  TM=5.092E-01  e=6.631E+00  Homo sapiens
  7pip-assembly1_N  TM=4.247E-01  e=9.116E+00  Mycoplasmoides pneumoniae M129
  6i7o-assembly1_Gb  TM=2.914E-01  e=9.715E+00  Saccharomyces cerevisiae

pLDDT: mean 70.22, std 21.37, range [31.91, 95.0]